Protein AF-A0A6V7KK34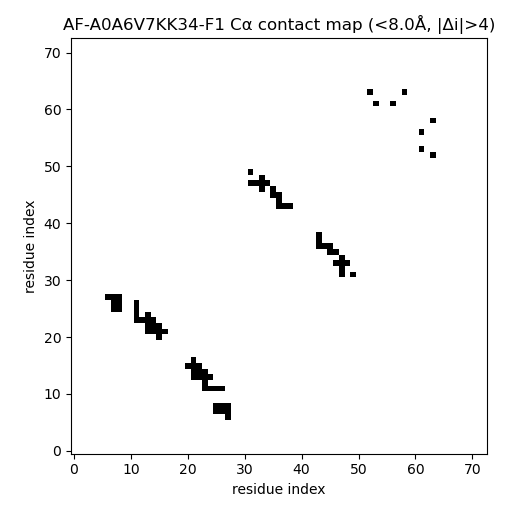-F1 (afdb_monomer)

Secondary structure (DSSP, 8-state):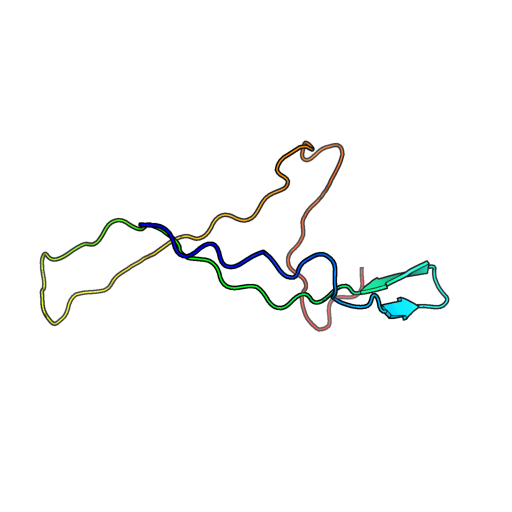
-------GGGSPPEEE-TTS-EEE--------------TTTTS-----------SS--TTT-------TT---

Sequence (73 aa):
VGSSSIENYGDTPFLIYPNGDILYVARSQFNIVCDLDLRLWPFDTQKCDLEVGSWAYSGEQIKLRFYAHGAAD

Structure (mmCIF, N/CA/C/O backbone):
data_AF-A0A6V7KK34-F1
#
_entry.id   AF-A0A6V7KK34-F1
#
loop_
_atom_site.group_PDB
_atom_site.id
_atom_site.type_symbol
_atom_site.label_atom_id
_atom_site.label_alt_id
_atom_site.label_comp_id
_atom_site.label_asym_id
_atom_site.label_entity_id
_atom_site.label_seq_id
_atom_site.pdbx_PDB_ins_code
_atom_site.Cartn_x
_atom_site.Cartn_y
_atom_site.Cartn_z
_atom_site.occupancy
_atom_site.B_iso_or_equiv
_atom_site.auth_seq_id
_atom_site.auth_comp_id
_atom_site.auth_asym_id
_atom_site.auth_atom_id
_atom_site.pdbx_PDB_model_num
ATOM 1 N N . VAL A 1 1 ? 21.338 12.629 -8.663 1.00 36.06 1 VAL A N 1
ATOM 2 C CA . VAL A 1 1 ? 21.745 12.532 -7.241 1.00 36.06 1 VAL A CA 1
ATOM 3 C C . VAL A 1 1 ? 20.469 12.552 -6.424 1.00 36.06 1 VAL A C 1
ATOM 5 O O . VAL A 1 1 ? 19.673 13.461 -6.613 1.00 36.06 1 VAL A O 1
ATOM 8 N N . GLY A 1 2 ? 20.202 11.452 -5.719 1.00 43.34 2 GLY A N 1
ATOM 9 C CA . GLY A 1 2 ? 18.872 11.055 -5.261 1.00 43.34 2 GLY A CA 1
ATOM 10 C C . GLY A 1 2 ? 18.255 11.990 -4.226 1.00 43.34 2 GLY A C 1
ATOM 11 O O . GLY A 1 2 ? 18.912 12.403 -3.277 1.00 43.34 2 GLY A O 1
ATOM 12 N N . SER A 1 3 ? 16.967 12.272 -4.411 1.00 50.06 3 SER A N 1
ATOM 13 C CA . SER A 1 3 ? 16.102 12.786 -3.357 1.00 50.06 3 SER A CA 1
ATOM 14 C C . SER A 1 3 ? 15.871 11.661 -2.354 1.00 50.06 3 SER A C 1
ATOM 16 O O . SER A 1 3 ? 14.984 10.832 -2.538 1.00 50.06 3 SER A O 1
ATOM 18 N N . SER A 1 4 ? 16.677 11.612 -1.300 1.00 52.69 4 SER A N 1
ATOM 19 C CA . SER A 1 4 ? 16.344 10.871 -0.089 1.00 52.69 4 SER A CA 1
ATOM 20 C C . SER A 1 4 ? 15.206 11.600 0.629 1.00 52.69 4 SER A C 1
ATOM 22 O O . SER A 1 4 ? 15.438 12.375 1.556 1.00 52.69 4 SER A O 1
ATOM 24 N N . SER A 1 5 ? 13.968 11.387 0.185 1.00 56.03 5 SER A N 1
ATOM 25 C CA . SER A 1 5 ? 12.804 11.607 1.039 1.00 56.03 5 SER A CA 1
ATOM 26 C C . SER A 1 5 ? 12.828 10.498 2.083 1.00 56.03 5 SER A C 1
ATOM 28 O O . SER A 1 5 ? 12.408 9.379 1.808 1.00 56.03 5 SER A O 1
ATOM 30 N N . ILE A 1 6 ? 13.415 10.799 3.240 1.00 57.12 6 ILE A N 1
ATOM 31 C CA . ILE A 1 6 ? 13.318 9.977 4.447 1.00 57.12 6 ILE A CA 1
ATOM 32 C C . ILE A 1 6 ? 11.842 9.609 4.626 1.00 57.12 6 ILE A C 1
ATOM 34 O O . ILE A 1 6 ? 10.976 10.483 4.686 1.00 57.12 6 ILE A O 1
ATOM 38 N N . GLU A 1 7 ? 11.553 8.313 4.597 1.00 61.06 7 GLU A N 1
ATOM 39 C CA . GLU A 1 7 ? 10.190 7.813 4.640 1.00 61.06 7 GLU A CA 1
ATOM 40 C C . GLU A 1 7 ? 9.597 8.061 6.033 1.00 61.06 7 GLU A C 1
ATOM 42 O O . GLU A 1 7 ? 10.063 7.512 7.029 1.00 61.06 7 GLU A O 1
ATOM 47 N N . ASN A 1 8 ? 8.542 8.875 6.114 1.00 56.53 8 ASN A N 1
ATOM 48 C CA . ASN A 1 8 ? 7.860 9.236 7.365 1.00 56.53 8 ASN A CA 1
ATOM 49 C C . ASN A 1 8 ? 7.035 8.080 7.978 1.00 56.53 8 ASN A C 1
ATOM 51 O O . ASN A 1 8 ? 6.071 8.323 8.708 1.00 56.53 8 ASN A O 1
ATOM 55 N N . TYR A 1 9 ? 7.372 6.818 7.687 1.00 63.66 9 TYR A N 1
ATOM 56 C CA . TYR A 1 9 ? 6.644 5.666 8.223 1.00 63.66 9 TYR A CA 1
ATOM 57 C C . TYR A 1 9 ? 6.748 5.590 9.761 1.00 63.66 9 TYR A C 1
ATOM 59 O O . TYR A 1 9 ? 5.831 5.107 10.419 1.00 63.66 9 TYR A O 1
ATOM 67 N N . GLY A 1 10 ? 7.815 6.123 10.365 1.00 66.19 10 GLY A N 1
ATOM 68 C CA . GLY A 1 10 ? 8.021 6.062 11.818 1.00 66.19 10 GLY A CA 1
ATOM 69 C C . GLY A 1 10 ? 7.183 7.033 12.661 1.00 66.19 10 GLY A C 1
ATOM 70 O O . GLY A 1 10 ? 6.879 6.715 13.806 1.00 66.19 10 GLY A O 1
ATOM 71 N N . ASP A 1 11 ? 6.777 8.180 12.107 1.00 80.50 11 ASP A N 1
ATOM 72 C CA . ASP A 1 11 ? 6.230 9.299 12.902 1.00 80.50 11 ASP A CA 1
ATOM 73 C C . ASP A 1 11 ? 4.699 9.425 12.824 1.00 80.50 11 ASP A C 1
ATOM 75 O O . ASP A 1 11 ? 4.098 10.330 13.407 1.00 80.50 11 ASP A O 1
ATOM 79 N N . THR A 1 12 ? 4.041 8.525 12.092 1.00 86.38 12 THR A N 1
ATOM 80 C CA . THR A 1 12 ? 2.582 8.542 11.951 1.00 86.38 12 THR A CA 1
ATOM 81 C C . THR A 1 12 ? 1.933 7.829 13.146 1.00 86.38 12 THR A C 1
ATOM 83 O O . THR A 1 12 ? 2.244 6.660 13.385 1.00 86.38 12 THR A O 1
ATOM 86 N N . PRO A 1 13 ? 1.013 8.475 13.888 1.00 89.38 13 PRO A N 1
ATOM 87 C CA . PRO A 1 13 ? 0.336 7.841 15.013 1.00 89.38 13 PRO A CA 1
ATOM 88 C C . PRO A 1 13 ? -0.605 6.720 14.554 1.00 89.38 13 PRO A C 1
ATOM 90 O O . PRO A 1 13 ? -1.215 6.785 13.486 1.00 89.38 13 PRO A O 1
ATOM 93 N N . PHE A 1 14 ? -0.765 5.717 15.413 1.00 92.69 14 PHE A N 1
ATOM 94 C CA . PHE A 1 14 ? -1.721 4.628 15.236 1.00 92.69 14 PHE A CA 1
ATOM 95 C C . PHE A 1 14 ? -3.047 4.966 15.922 1.00 92.69 14 PHE A C 1
ATOM 97 O O . PHE A 1 14 ? -3.055 5.480 17.043 1.00 92.69 14 PHE A O 1
ATOM 104 N N . LEU A 1 15 ? -4.167 4.630 15.282 1.00 94.12 15 LEU A N 1
ATOM 105 C CA . LEU A 1 15 ? -5.478 4.614 15.926 1.00 94.12 15 LEU A CA 1
ATOM 106 C C . LEU A 1 15 ? -5.788 3.184 16.368 1.00 94.12 15 LEU A C 1
ATOM 108 O O . LEU A 1 15 ? -5.796 2.276 15.542 1.00 94.12 15 LEU A O 1
ATOM 112 N N . ILE A 1 16 ? -6.044 2.999 17.661 1.00 96.69 16 ILE A N 1
ATOM 113 C CA . ILE A 1 16 ? -6.332 1.694 18.265 1.00 96.69 16 ILE A CA 1
ATOM 114 C C . ILE A 1 16 ? -7.800 1.671 18.691 1.00 96.69 16 ILE A C 1
ATOM 116 O O . ILE A 1 16 ? -8.244 2.546 19.440 1.00 96.69 16 ILE A O 1
ATOM 120 N N . TYR A 1 17 ? -8.544 0.673 18.229 1.00 96.69 17 TYR A N 1
ATOM 121 C CA . TYR A 1 17 ? -9.947 0.470 18.578 1.00 96.69 17 TYR A CA 1
ATOM 122 C C . TYR A 1 17 ? -10.095 -0.460 19.798 1.00 96.69 17 TYR A C 1
ATOM 124 O O . TYR A 1 17 ? -9.216 -1.284 20.057 1.00 96.69 17 TYR A O 1
ATOM 132 N N . PRO A 1 18 ? -11.209 -0.389 20.558 1.00 97.62 18 PRO A N 1
ATOM 133 C CA . PRO A 1 18 ? -11.412 -1.233 21.743 1.00 97.62 18 PRO A CA 1
ATOM 134 C C . PRO A 1 18 ? -11.414 -2.747 21.479 1.00 97.62 18 PRO A C 1
ATOM 136 O O . PRO A 1 18 ? -11.172 -3.519 22.402 1.00 97.62 18 PRO A O 1
ATOM 139 N N . ASN A 1 19 ? -11.693 -3.179 20.245 1.00 96.94 19 ASN A N 1
ATOM 140 C CA . ASN A 1 19 ? -11.643 -4.584 19.825 1.00 96.94 19 ASN A CA 1
ATOM 141 C C . ASN A 1 19 ? -10.219 -5.069 19.484 1.00 96.94 19 ASN A C 1
ATOM 143 O O . ASN A 1 19 ? -10.037 -6.254 19.222 1.00 96.94 19 ASN A O 1
ATOM 147 N N . GLY A 1 20 ? -9.222 -4.181 19.519 1.00 96.06 20 GLY A N 1
ATOM 148 C CA . GLY A 1 20 ? -7.829 -4.489 19.203 1.00 96.06 20 GLY A CA 1
ATOM 149 C C . GLY A 1 20 ? -7.420 -4.172 17.766 1.00 96.06 20 GLY A C 1
ATOM 150 O O . GLY A 1 20 ? -6.241 -4.322 17.446 1.00 96.06 20 GLY A O 1
ATOM 151 N N . ASP A 1 21 ? -8.338 -3.694 16.922 1.00 93.69 21 ASP A N 1
ATOM 152 C CA . ASP A 1 21 ? -7.994 -3.297 15.559 1.00 93.69 21 ASP A CA 1
ATOM 153 C C . ASP A 1 21 ? -7.127 -2.040 15.552 1.00 93.69 21 ASP A C 1
ATOM 155 O O . ASP A 1 21 ? -7.268 -1.142 16.391 1.00 93.69 21 ASP A O 1
ATOM 159 N N . ILE A 1 22 ? -6.236 -1.964 14.565 1.00 93.62 22 ILE A N 1
ATOM 160 C CA . ILE A 1 22 ? -5.299 -0.857 14.404 1.00 93.62 22 ILE A CA 1
ATOM 161 C C . ILE A 1 22 ? -5.470 -0.257 13.013 1.00 93.62 22 ILE A C 1
ATOM 163 O O . ILE A 1 22 ? -5.308 -0.942 12.004 1.00 93.62 22 ILE A O 1
ATOM 167 N N . LEU A 1 23 ? -5.732 1.047 12.964 1.00 91.94 23 LEU A N 1
ATOM 168 C CA . LEU A 1 23 ? -5.686 1.832 11.739 1.00 91.94 23 LEU A CA 1
ATOM 169 C C . LEU A 1 23 ? -4.396 2.656 11.705 1.00 91.94 23 LEU A C 1
ATOM 171 O O . LEU A 1 23 ? -4.120 3.462 12.596 1.00 91.94 23 LEU A O 1
ATOM 175 N N . TYR A 1 24 ? -3.626 2.465 10.639 1.00 90.19 24 TYR A N 1
ATOM 176 C CA . TYR A 1 24 ? -2.386 3.180 10.365 1.00 90.19 24 TYR A CA 1
ATOM 177 C C . TYR A 1 24 ? -2.452 3.807 8.973 1.00 90.19 24 TYR A C 1
ATOM 179 O O . TYR A 1 24 ? -2.582 3.101 7.974 1.00 90.19 24 TYR A O 1
ATOM 187 N N . VAL A 1 25 ? -2.385 5.139 8.910 1.00 89.00 25 VAL A N 1
ATOM 188 C CA . VAL A 1 25 ? -2.534 5.907 7.663 1.00 89.00 25 VAL A CA 1
ATOM 189 C C . VAL A 1 25 ? -1.344 6.845 7.501 1.00 89.00 25 VAL A C 1
ATOM 191 O O . VAL A 1 25 ? -1.415 8.031 7.823 1.00 89.00 25 VAL A O 1
ATOM 194 N N . ALA A 1 26 ? -0.227 6.301 7.021 1.00 86.88 26 ALA A N 1
ATOM 195 C CA . ALA A 1 26 ? 0.960 7.092 6.722 1.00 86.88 26 ALA A CA 1
ATOM 196 C C . ALA A 1 26 ? 0.807 7.877 5.420 1.00 86.88 26 ALA A C 1
ATOM 198 O O . ALA A 1 26 ? 0.256 7.395 4.427 1.00 86.88 26 ALA A O 1
ATOM 199 N N . ARG A 1 27 ? 1.349 9.095 5.408 1.00 84.50 27 ARG A N 1
ATOM 200 C CA . ARG A 1 27 ? 1.528 9.853 4.171 1.00 84.50 27 ARG A CA 1
ATOM 201 C C . ARG A 1 27 ? 2.751 9.310 3.437 1.00 84.50 27 ARG A C 1
ATOM 203 O O . ARG A 1 27 ? 3.869 9.472 3.918 1.00 84.50 27 ARG A O 1
ATOM 210 N N . SER A 1 28 ? 2.532 8.781 2.239 1.00 82.25 28 SER A N 1
ATOM 211 C CA . SER A 1 28 ? 3.599 8.257 1.384 1.00 82.25 28 SER A CA 1
ATOM 212 C C . SER A 1 28 ? 3.584 8.894 0.003 1.00 82.25 28 SER A C 1
ATOM 214 O O . SER A 1 28 ? 2.525 9.195 -0.547 1.00 82.25 28 SER A O 1
ATOM 216 N N . GLN A 1 29 ? 4.776 9.076 -0.564 1.00 85.38 29 GLN A N 1
ATOM 217 C CA . GLN A 1 29 ? 4.978 9.451 -1.958 1.00 85.38 29 GLN A CA 1
ATOM 218 C C . GLN A 1 29 ? 5.830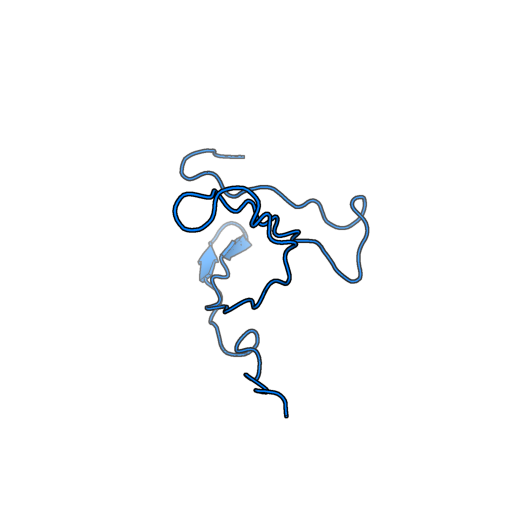 8.370 -2.618 1.00 85.38 29 GLN A C 1
ATOM 220 O O . GLN A 1 29 ? 6.944 8.106 -2.175 1.00 85.38 29 GLN A O 1
ATOM 225 N N . PHE A 1 30 ? 5.307 7.764 -3.681 1.00 84.06 30 PHE A N 1
ATOM 226 C CA . PHE A 1 30 ? 5.998 6.725 -4.438 1.00 84.06 30 PHE A CA 1
ATOM 227 C C . PHE A 1 30 ? 6.367 7.262 -5.816 1.00 84.06 30 PHE A C 1
ATOM 229 O O . PHE A 1 30 ? 5.520 7.813 -6.517 1.00 84.06 30 PHE A O 1
ATOM 236 N N . ASN A 1 31 ? 7.628 7.089 -6.204 1.00 88.88 31 ASN A N 1
ATOM 237 C CA . ASN A 1 31 ? 8.063 7.305 -7.577 1.00 88.88 31 ASN A CA 1
ATOM 238 C C . ASN A 1 31 ? 8.098 5.941 -8.262 1.00 88.88 31 ASN A C 1
ATOM 240 O O . ASN A 1 31 ? 8.910 5.093 -7.894 1.00 88.88 31 ASN A O 1
ATOM 244 N N . ILE A 1 32 ? 7.203 5.733 -9.224 1.00 88.00 32 ILE A N 1
ATOM 245 C CA . ILE A 1 32 ? 7.133 4.495 -10.000 1.00 88.00 32 ILE A CA 1
ATOM 246 C C . ILE A 1 32 ? 7.828 4.680 -11.345 1.00 88.00 32 ILE A C 1
ATOM 248 O O . ILE A 1 32 ? 7.742 5.745 -11.957 1.00 88.00 32 ILE A O 1
ATOM 252 N N . VAL A 1 33 ? 8.514 3.636 -11.799 1.00 91.38 33 VAL A N 1
ATOM 253 C CA . VAL A 1 33 ? 9.046 3.559 -13.161 1.00 91.38 33 VAL A CA 1
ATOM 254 C C . VAL A 1 33 ? 8.026 2.800 -14.003 1.00 91.38 33 VAL A C 1
ATOM 256 O O . VAL A 1 33 ? 7.600 1.720 -13.603 1.00 91.38 33 VAL A O 1
ATOM 259 N N . CYS A 1 34 ? 7.628 3.357 -15.146 1.00 93.81 34 CYS A N 1
ATOM 260 C CA . CYS A 1 34 ? 6.761 2.680 -16.107 1.00 93.81 34 CYS A CA 1
ATOM 261 C C . CYS A 1 34 ? 7.239 2.883 -17.545 1.00 93.81 34 CYS A C 1
ATOM 263 O O . CYS A 1 34 ? 7.869 3.894 -17.867 1.00 93.81 34 CYS A O 1
ATOM 265 N N . ASP A 1 35 ? 6.917 1.908 -18.394 1.00 93.88 35 ASP A N 1
ATOM 266 C CA . ASP A 1 35 ? 7.223 1.928 -19.820 1.00 93.88 35 ASP A CA 1
ATOM 267 C C . ASP A 1 35 ? 6.201 2.784 -20.574 1.00 93.88 35 ASP A C 1
ATOM 269 O O . ASP A 1 35 ? 4.993 2.563 -20.482 1.00 93.88 35 ASP A O 1
ATOM 273 N N . LEU A 1 36 ? 6.697 3.767 -21.325 1.00 94.50 36 LEU A N 1
ATOM 274 C CA . LEU A 1 36 ? 5.865 4.705 -22.075 1.00 94.50 36 LEU A CA 1
ATOM 275 C C . LEU A 1 36 ? 5.643 4.235 -23.512 1.00 94.50 36 LEU A C 1
ATOM 277 O O . LEU A 1 36 ? 6.585 3.849 -24.209 1.00 94.50 36 LEU A O 1
ATOM 281 N N . ASP A 1 37 ? 4.408 4.361 -23.985 1.00 95.25 37 ASP A N 1
ATOM 282 C CA . ASP A 1 37 ? 4.047 4.140 -25.383 1.00 95.25 37 ASP A CA 1
ATOM 283 C C . ASP A 1 37 ? 3.828 5.480 -26.092 1.00 95.25 37 ASP A C 1
ATOM 285 O O . ASP A 1 37 ? 2.815 6.145 -25.891 1.00 95.25 37 ASP A O 1
ATOM 289 N N . LEU A 1 38 ? 4.783 5.871 -26.939 1.00 95.94 38 LEU A N 1
ATOM 290 C CA . LEU A 1 38 ? 4.805 7.178 -27.611 1.00 95.94 38 LEU A CA 1
ATOM 291 C C . LEU A 1 38 ? 4.342 7.125 -29.076 1.00 95.94 38 LEU A C 1
ATOM 293 O O . LEU A 1 38 ? 4.581 8.060 -29.842 1.00 95.94 38 LEU A O 1
ATOM 297 N N . ARG A 1 39 ? 3.692 6.035 -29.510 1.00 96.62 39 ARG A N 1
ATOM 298 C CA . ARG A 1 39 ? 3.294 5.845 -30.922 1.00 96.62 39 ARG A CA 1
ATOM 299 C C . ARG A 1 39 ? 2.322 6.908 -31.447 1.00 96.62 39 ARG A C 1
ATOM 301 O O . ARG A 1 39 ? 2.283 7.133 -32.654 1.00 96.62 39 ARG A O 1
ATOM 308 N N . LEU A 1 40 ? 1.534 7.528 -30.565 1.00 97.00 40 LEU A N 1
ATOM 309 C CA . LEU A 1 40 ? 0.490 8.507 -30.903 1.00 97.00 40 LEU A CA 1
ATOM 310 C C . LEU A 1 40 ? 0.733 9.894 -30.297 1.00 97.00 40 LEU A C 1
ATOM 312 O O . LEU A 1 40 ? -0.202 10.686 -30.184 1.00 97.00 40 LEU A O 1
ATOM 316 N N . TRP A 1 41 ? 1.967 10.202 -29.907 1.00 95.81 41 TRP A N 1
ATOM 317 C CA . TRP A 1 41 ? 2.296 11.488 -29.300 1.00 95.81 41 TRP A CA 1
ATOM 318 C C . TRP A 1 41 ? 1.804 12.681 -30.161 1.00 95.81 41 TRP A C 1
ATOM 320 O O . TRP A 1 41 ? 2.023 12.668 -31.377 1.00 95.81 41 TRP A O 1
ATOM 330 N N . PRO A 1 42 ? 1.153 13.722 -29.590 1.00 95.75 42 PRO A N 1
ATOM 331 C CA . PRO A 1 42 ? 0.921 13.990 -28.162 1.00 95.75 42 PRO A CA 1
ATOM 332 C C . PRO A 1 42 ? -0.420 13.459 -27.608 1.00 95.75 42 PRO A C 1
ATOM 334 O O . PRO A 1 42 ? -0.821 13.848 -26.514 1.00 95.7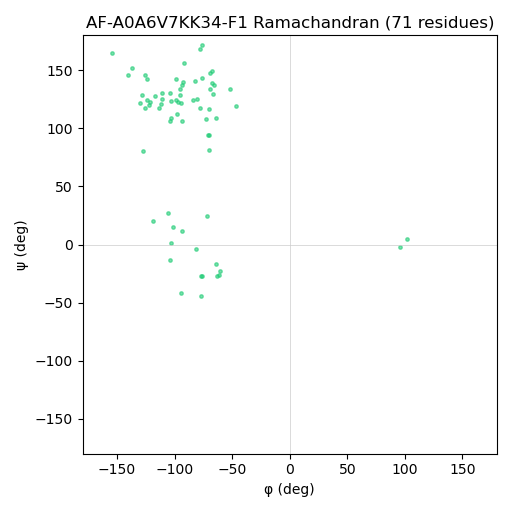5 42 PRO A O 1
ATOM 337 N N . PHE A 1 43 ? -1.137 12.615 -28.355 1.00 97.06 43 PHE A N 1
ATOM 338 C CA . PHE A 1 43 ? -2.463 12.079 -28.002 1.00 97.06 43 PHE A CA 1
ATOM 339 C C . PHE A 1 43 ? -2.413 10.608 -27.559 1.00 97.06 43 PHE A C 1
ATOM 341 O O . PHE A 1 43 ? -3.374 9.859 -27.746 1.00 97.06 43 PHE A O 1
ATOM 348 N N . ASP A 1 44 ? -1.278 10.171 -27.023 1.00 96.38 44 ASP A N 1
ATOM 349 C CA . ASP A 1 44 ? -1.111 8.816 -26.514 1.00 96.38 44 ASP A CA 1
ATOM 350 C C . ASP A 1 44 ? -1.802 8.614 -25.151 1.00 96.38 44 ASP A C 1
ATOM 352 O O . ASP A 1 44 ? -2.359 9.529 -24.542 1.00 96.38 44 ASP A O 1
ATOM 356 N N . THR A 1 45 ? -1.851 7.363 -24.696 1.00 95.56 45 THR A N 1
ATOM 357 C CA . THR A 1 45 ? -2.381 6.988 -23.380 1.00 95.56 45 THR A CA 1
ATOM 358 C C . THR A 1 45 ? -1.343 6.139 -22.677 1.00 95.56 45 THR A C 1
ATOM 360 O O . THR A 1 45 ? -0.881 5.145 -23.229 1.00 95.56 45 THR A O 1
ATOM 363 N N . GLN A 1 46 ? -1.009 6.517 -21.446 1.00 94.56 46 GLN A N 1
ATOM 364 C CA . GLN A 1 46 ? 0.006 5.834 -20.654 1.00 94.56 46 GLN A CA 1
ATOM 365 C C . GLN A 1 46 ? -0.656 4.967 -19.585 1.00 94.56 46 GLN A C 1
ATOM 367 O O . GLN A 1 46 ? -1.532 5.431 -18.852 1.00 94.56 46 GLN A O 1
ATOM 372 N N . LYS A 1 47 ? -0.230 3.704 -19.497 1.00 93.94 47 LYS A N 1
ATOM 373 C CA . LYS A 1 47 ? -0.641 2.769 -18.447 1.00 93.94 47 LYS A CA 1
ATOM 374 C C . LYS A 1 47 ? 0.574 2.445 -17.581 1.00 93.94 47 LYS A C 1
ATOM 376 O O . LYS A 1 47 ? 1.534 1.867 -18.073 1.00 93.94 47 LYS A O 1
ATOM 381 N N . CYS A 1 48 ? 0.507 2.797 -16.301 1.00 93.44 48 CYS A N 1
ATOM 382 C CA . CYS A 1 48 ? 1.565 2.545 -15.326 1.00 93.44 48 CYS A CA 1
ATOM 383 C C . CYS A 1 48 ? 0.994 1.711 -14.179 1.00 93.44 48 CYS A C 1
ATOM 385 O O . CYS A 1 48 ? 0.049 2.139 -13.515 1.00 93.44 48 CYS A O 1
ATOM 387 N N . ASP A 1 49 ? 1.564 0.529 -13.964 1.00 92.12 49 ASP A N 1
ATOM 388 C CA . ASP A 1 49 ? 1.136 -0.393 -12.917 1.00 92.12 49 ASP A CA 1
ATOM 389 C C . ASP A 1 49 ? 2.006 -0.193 -11.661 1.00 92.12 49 ASP A C 1
ATOM 391 O O . ASP A 1 49 ? 3.229 -0.077 -11.743 1.00 92.12 49 ASP A O 1
ATOM 395 N N . LEU A 1 50 ? 1.365 -0.118 -10.491 1.00 90.44 50 LEU A N 1
ATOM 396 C CA . LEU A 1 50 ? 2.025 -0.068 -9.186 1.00 90.44 50 LEU A CA 1
ATOM 397 C C . LEU A 1 50 ? 1.731 -1.368 -8.439 1.00 90.44 50 LEU A C 1
ATOM 399 O O . LEU A 1 50 ? 0.576 -1.669 -8.136 1.00 90.44 50 LEU A O 1
ATOM 403 N N . GLU A 1 51 ? 2.785 -2.096 -8.089 1.00 90.06 51 GLU A N 1
ATOM 404 C CA . GLU A 1 51 ? 2.695 -3.306 -7.279 1.00 90.06 51 GLU A CA 1
ATOM 405 C C . GLU A 1 51 ? 3.032 -2.993 -5.819 1.00 90.06 51 GLU A C 1
ATOM 407 O O . GLU A 1 51 ? 4.094 -2.456 -5.507 1.00 90.06 51 GLU A O 1
ATOM 412 N N . VAL A 1 52 ? 2.114 -3.330 -4.912 1.00 89.56 52 VAL A N 1
ATOM 413 C CA . VAL A 1 52 ? 2.294 -3.169 -3.464 1.00 89.56 52 VAL A CA 1
ATOM 414 C C . VAL A 1 52 ? 2.264 -4.545 -2.818 1.00 89.56 52 VAL A C 1
ATOM 416 O O . VAL A 1 52 ? 1.321 -5.311 -3.014 1.00 89.56 52 VAL A O 1
ATOM 419 N N . GLY A 1 53 ? 3.286 -4.853 -2.024 1.00 92.06 53 GLY A N 1
ATOM 420 C CA . GLY A 1 53 ? 3.440 -6.160 -1.400 1.00 92.06 53 GLY A CA 1
ATOM 421 C C . GLY A 1 53 ? 4.258 -6.108 -0.120 1.00 92.06 53 GLY A C 1
ATOM 422 O O . GLY A 1 53 ? 4.949 -5.131 0.167 1.00 92.06 53 GLY A O 1
ATOM 423 N N . SER A 1 54 ? 4.178 -7.187 0.656 1.00 94.06 54 SER A N 1
ATOM 424 C CA . SER A 1 54 ? 5.100 -7.393 1.769 1.00 94.06 54 SER A CA 1
ATOM 425 C C . SER A 1 54 ? 6.493 -7.682 1.221 1.00 94.06 54 SER A C 1
ATOM 427 O O . SER A 1 54 ? 6.648 -8.503 0.321 1.00 94.06 54 SER A O 1
ATOM 429 N N . TRP A 1 55 ? 7.504 -7.023 1.783 1.00 91.94 55 TRP A N 1
ATOM 430 C CA . TRP A 1 55 ? 8.893 -7.252 1.395 1.00 91.94 55 TRP A CA 1
ATOM 431 C C . TRP A 1 55 ? 9.458 -8.549 1.990 1.00 91.94 55 TRP A C 1
ATOM 433 O O . TRP A 1 55 ? 10.120 -9.320 1.304 1.00 91.94 55 TRP A O 1
ATOM 443 N N . ALA A 1 56 ? 9.199 -8.792 3.279 1.00 95.94 56 ALA A N 1
ATOM 444 C CA . A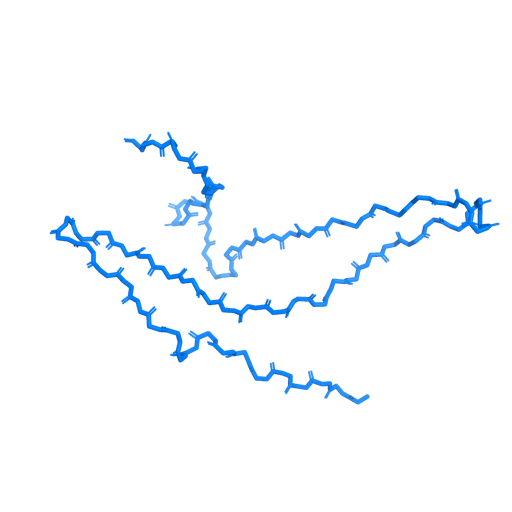LA A 1 56 ? 9.866 -9.847 4.047 1.00 95.94 56 ALA A CA 1
ATOM 445 C C . ALA A 1 56 ? 9.005 -11.094 4.301 1.00 95.94 56 ALA A C 1
ATOM 447 O O . ALA A 1 56 ? 9.536 -12.111 4.742 1.00 95.94 56 ALA A O 1
ATOM 448 N N . TYR A 1 57 ? 7.694 -11.027 4.058 1.00 96.44 57 TYR A N 1
ATOM 449 C CA . TYR A 1 57 ? 6.757 -12.084 4.450 1.00 96.44 57 TYR A CA 1
ATOM 450 C C . TYR A 1 57 ? 5.966 -12.615 3.265 1.00 96.44 57 TYR A C 1
ATOM 452 O O . TYR A 1 57 ? 5.536 -11.851 2.400 1.00 96.44 57 TYR A O 1
ATOM 460 N N . SER A 1 58 ? 5.723 -13.925 3.272 1.00 96.31 58 SER A N 1
ATOM 461 C CA . SER A 1 58 ? 4.909 -14.591 2.258 1.00 96.31 58 SER A CA 1
ATOM 462 C C . SER A 1 58 ? 3.407 -14.382 2.493 1.00 96.31 58 SER A C 1
ATOM 464 O O . SER A 1 58 ? 2.969 -13.977 3.572 1.00 96.31 58 SER A O 1
ATOM 466 N N . GLY A 1 59 ? 2.598 -14.741 1.491 1.00 93.56 59 GLY A N 1
ATOM 467 C CA . GLY A 1 59 ? 1.133 -14.706 1.573 1.00 93.56 59 GLY A CA 1
ATOM 468 C C . GLY A 1 59 ? 0.519 -15.659 2.610 1.00 93.56 59 GLY A C 1
ATOM 469 O O . GLY A 1 59 ? -0.642 -15.495 2.987 1.00 93.56 59 GLY A O 1
ATOM 470 N N . GLU A 1 60 ? 1.282 -16.649 3.083 1.00 95.81 60 GLU A N 1
ATOM 471 C CA . GLU A 1 60 ? 0.862 -17.536 4.177 1.00 95.81 60 GLU A CA 1
ATOM 472 C C . GLU A 1 60 ? 0.989 -16.851 5.542 1.00 95.81 60 GLU A C 1
ATOM 474 O O . GLU A 1 60 ? 0.236 -17.165 6.461 1.00 95.81 60 GLU A O 1
ATOM 479 N N . GLN A 1 61 ? 1.909 -15.890 5.658 1.00 97.00 61 GLN A N 1
ATOM 480 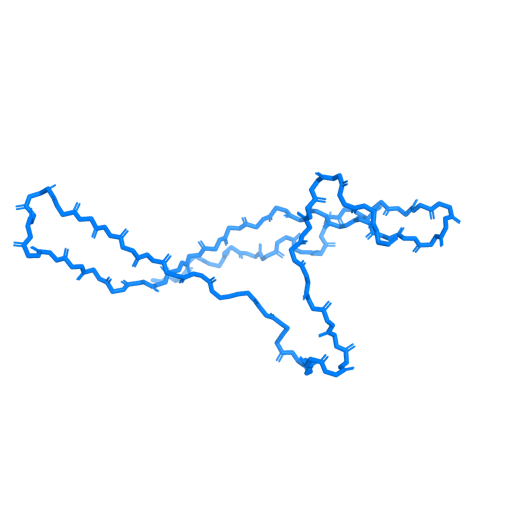C CA . GLN A 1 61 ? 2.178 -15.140 6.883 1.00 97.00 61 GLN A CA 1
ATOM 481 C C . GLN A 1 61 ? 1.389 -13.827 6.929 1.00 97.00 61 GLN A C 1
ATOM 483 O O . GLN A 1 61 ? 0.853 -13.472 7.976 1.00 97.00 61 GLN A O 1
ATOM 488 N N . ILE A 1 62 ? 1.299 -13.111 5.801 1.00 95.56 62 ILE A N 1
ATOM 489 C CA . ILE A 1 62 ? 0.577 -11.837 5.688 1.00 95.56 62 ILE A CA 1
ATOM 490 C C . ILE A 1 62 ? -0.358 -11.876 4.482 1.00 95.56 62 ILE A C 1
ATOM 492 O O . ILE A 1 62 ? 0.074 -12.012 3.338 1.00 95.56 62 ILE A O 1
ATOM 496 N N . LYS A 1 63 ? -1.655 -11.675 4.731 1.00 93.69 63 LYS A N 1
ATOM 497 C CA . LYS A 1 63 ? -2.672 -11.556 3.681 1.00 93.69 63 LYS A CA 1
ATOM 498 C C . LYS A 1 63 ? -3.052 -10.096 3.483 1.00 93.69 63 LYS A C 1
ATOM 500 O O . LYS A 1 63 ? -3.745 -9.515 4.309 1.00 93.69 63 LYS A O 1
ATOM 505 N N . LEU A 1 64 ? -2.631 -9.528 2.356 1.00 93.06 64 LEU A N 1
ATOM 506 C CA . LEU A 1 64 ? -3.026 -8.182 1.950 1.00 93.06 64 LEU A CA 1
ATOM 507 C C . LEU A 1 64 ? -4.398 -8.204 1.264 1.00 93.06 64 LEU A C 1
ATOM 509 O O . LEU A 1 64 ? -4.734 -9.124 0.504 1.00 93.06 64 LEU A O 1
ATOM 513 N N . ARG A 1 65 ? -5.203 -7.183 1.554 1.00 91.38 65 ARG A N 1
ATOM 514 C CA . ARG A 1 65 ? -6.532 -6.958 0.981 1.00 91.38 65 ARG A CA 1
ATOM 515 C C . ARG A 1 65 ? -6.702 -5.470 0.713 1.00 91.38 65 ARG A C 1
ATOM 517 O O . ARG A 1 65 ? -6.195 -4.646 1.469 1.00 91.38 65 ARG A O 1
ATOM 524 N N . PHE A 1 66 ? -7.421 -5.136 -0.353 1.00 88.25 66 PHE A N 1
ATOM 525 C CA . PHE A 1 66 ? -7.852 -3.760 -0.555 1.00 88.25 66 PHE A CA 1
ATOM 526 C C . PHE A 1 66 ? -8.845 -3.386 0.538 1.00 88.25 66 PHE A C 1
ATOM 528 O O . PHE A 1 66 ? -9.811 -4.110 0.777 1.00 88.25 66 PHE A O 1
ATOM 535 N N . TYR A 1 67 ? -8.604 -2.251 1.187 1.00 82.88 67 TYR A N 1
ATOM 536 C CA . TYR A 1 67 ? -9.558 -1.689 2.125 1.00 82.88 67 TYR A CA 1
ATOM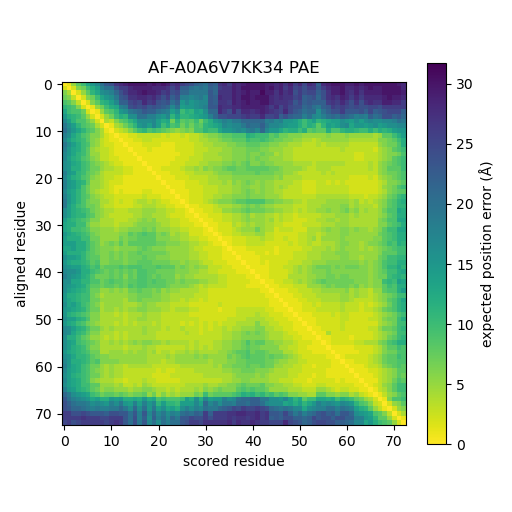 537 C C . TYR A 1 67 ? -10.737 -1.108 1.337 1.00 82.88 67 TYR A C 1
ATOM 539 O O . TYR A 1 67 ? -10.595 -0.097 0.648 1.00 82.88 67 TYR A O 1
ATOM 547 N N . ALA A 1 68 ? -11.891 -1.768 1.399 1.00 77.94 68 ALA A N 1
ATOM 548 C CA . ALA A 1 68 ? -13.124 -1.263 0.813 1.00 77.94 68 ALA A CA 1
ATOM 549 C C . ALA A 1 68 ? -13.912 -0.508 1.885 1.00 77.94 68 ALA A C 1
ATOM 551 O O . ALA A 1 68 ? -14.275 -1.068 2.918 1.00 77.94 68 ALA A O 1
ATOM 552 N N . HIS A 1 69 ? -14.198 0.770 1.640 1.00 61.59 69 HIS A N 1
ATOM 553 C CA . HIS A 1 69 ? -15.038 1.554 2.537 1.00 61.59 69 HIS A CA 1
ATOM 554 C C . HIS A 1 69 ? -16.461 0.966 2.552 1.00 61.59 69 HIS A C 1
ATOM 556 O O . HIS A 1 69 ? -17.178 1.064 1.558 1.00 61.59 69 HIS A O 1
ATOM 562 N N . GLY A 1 70 ? -16.851 0.328 3.662 1.00 62.62 70 GLY A N 1
ATOM 563 C CA . GLY A 1 70 ? -18.180 -0.270 3.847 1.00 62.62 70 GLY A CA 1
ATOM 564 C C . GLY A 1 70 ? -18.269 -1.793 3.690 1.00 62.62 70 GLY A C 1
ATOM 565 O O . GLY A 1 70 ? -19.371 -2.328 3.782 1.00 62.62 70 GLY A O 1
ATOM 566 N N . ALA A 1 71 ? -17.155 -2.503 3.492 1.00 51.81 71 ALA A N 1
ATOM 567 C CA . ALA A 1 71 ? -17.124 -3.954 3.669 1.00 51.81 71 ALA A CA 1
ATOM 568 C C . ALA A 1 71 ? -16.658 -4.263 5.099 1.00 51.81 71 ALA A C 1
ATOM 570 O O . ALA A 1 71 ? -15.491 -4.056 5.420 1.00 51.81 71 ALA A O 1
ATOM 571 N N . ALA A 1 72 ? -17.589 -4.693 5.955 1.00 52.66 72 ALA A N 1
ATOM 572 C CA . ALA A 1 72 ? -17.244 -5.399 7.185 1.00 52.66 72 ALA A CA 1
ATOM 573 C C . ALA A 1 72 ? -16.642 -6.761 6.808 1.00 52.66 72 ALA A C 1
ATOM 575 O O . ALA A 1 72 ? -17.107 -7.388 5.849 1.00 52.66 72 ALA A O 1
ATOM 576 N N . ASP A 1 73 ? -15.595 -7.161 7.519 1.00 55.72 73 ASP A N 1
ATOM 577 C CA . ASP A 1 73 ? -15.048 -8.514 7.498 1.00 55.72 73 ASP A CA 1
ATOM 578 C C . ASP A 1 73 ? -15.999 -9.535 8.145 1.00 55.72 73 ASP A C 1
ATOM 580 O O . ASP A 1 73 ? -16.722 -9.183 9.107 1.00 55.72 73 ASP A O 1
#

Organism: NCBI:txid1563983

Mean predicted aligned error: 8.23 Å

Solvent-accessible surface area (backbone atoms only — not comparable to full-atom values): 5537 Å² total; per-residue (Å²): 134,83,84,80,73,77,74,54,72,83,79,51,73,73,46,76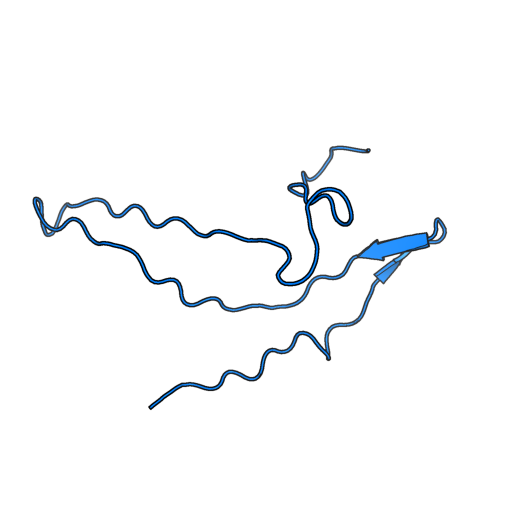,46,96,89,68,51,73,51,73,80,62,80,83,87,85,90,79,83,64,75,80,58,69,91,48,66,95,73,49,73,79,72,72,82,84,90,86,77,69,89,89,53,52,72,91,78,49,78,87,75,84,87,54,94,88,65,80,131

pLDDT: mean 84.54, std 15.89, range [36.06, 97.62]

Foldseek 3Di:
DDDPPPQCQPPFDWDADPVGDIDTDGDDDDDADDDDDCPPPPPDDDDGDDDDDDPPDDCVGDPDDDDDDPDDD

Nearest PDB structures (foldseek):
  8qfd-assembly1_g  TM=2.522E-01  e=3.166E+00  Homo sapiens
  7mdz-assembly1_g  TM=2.480E-01  e=2.961E+00  Oryctolagus cuniculus
  6hcj-assembly1_g3  TM=2.729E-01  e=4.141E+00  Oryctolagus cuniculus
  8i9p-assembly1_CC  TM=2.414E-01  e=6.194E+00  Thermochaetoides thermophila DSM 1495
  9fia-assembly1_BT  TM=2.150E-01  e=6.623E+00  Toxoplasma gondii

Radius of gyration: 18.01 Å; Cα contacts (8 Å, |Δi|>4): 41; chains: 1; bounding box: 40×32×53 Å

InterPro domains:
  IPR006202 Neurotransmitter-gated ion-channel ligand-binding domain [PF02931] (11-68)
  IPR036734 Neurotransmitter-gated ion-channel l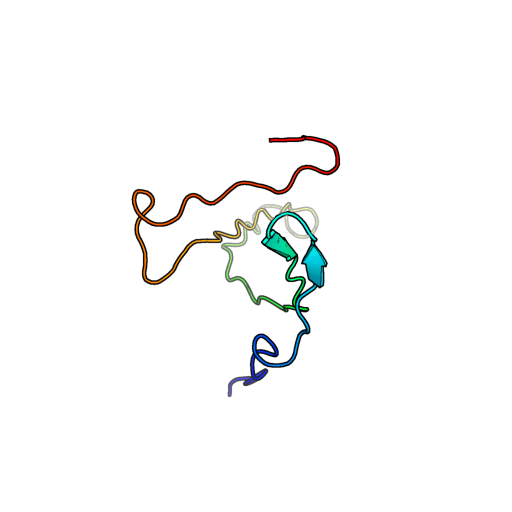igand-binding domain superfamily [G3DSA:2.70.170.10] (2-72)
  IPR036734 Neurotransmitter-gated ion-channel ligand-binding domain superfamily [SSF63712] (11-68)